Protein AF-A0A6V8DW99-F1 (afdb_monomer)

Mean predicted aligned error: 8.77 Å

pLDDT: mean 79.59, std 14.41, range [39.72, 94.44]

Foldseek 3Di:
DPPPPPPCPLVNLLVCLQCVLVVQLVVLLVCLVVCVQDDPDRNVVSVVVSLVSLVSSLVQLVCLLPDDPPGDNSSSNSSNVRNVVSVVVSVVVVVVVVVVVVVDVPD

Nearest PDB structures (foldseek):
  2lrl-assembly1_A  TM=4.220E-01  e=1.237E+00  Escherichia coli K-12
  7s7j-assembly1_A  TM=5.186E-01  e=5.564E+00  Homo sapiens
  4zba-assembly2_C  TM=4.240E-01  e=5.564E+00  Phanerodontia chrysosporium
  5yi4-assembly1_A  TM=5.020E-01  e=9.843E+00  Mus musculus

Secondary structure (DSSP, 8-state):
---------HHHHHHHHHHHHHHHHHHHHHHHHTTTT-SSSHHHHHHHHHHHHHHHHHHHHHHHHHSSSSS-HHHHHHHHHHHHHHHHHHHHHHHHHHHHHHHHS--

Sequence (107 aa):
MEEGYQEIDPHTGFWFGLIAPASLPIIVFVLASTGIFDYSSPALLGITYFMCSLCIWPVIGFGIAYSGRTFVGSFRAGARVSGVIGLFLGSLMWLVFLSWISSGITN

Solvent-accessible surface area (backbone atoms only — not comparable to full-atom values): 5626 Å² total; per-residue (Å²): 132,83,79,76,73,78,76,65,51,60,68,60,33,19,52,50,21,32,45,59,31,52,47,56,28,51,53,42,43,51,46,38,73,70,48,77,59,62,83,88,69,28,66,65,53,29,50,50,52,26,58,54,32,29,60,46,18,22,55,46,6,42,52,51,39,69,48,79,84,81,60,58,70,39,23,24,53,19,7,39,53,29,12,54,50,25,49,56,52,34,52,53,52,49,52,53,51,53,50,51,59,73,72,49,87,84,115

Structure (mmCIF, N/CA/C/O backbone):
data_AF-A0A6V8DW99-F1
#
_entry.id   AF-A0A6V8DW99-F1
#
loop_
_atom_site.group_PDB
_atom_site.id
_atom_site.type_symbol
_atom_site.label_atom_id
_atom_site.label_alt_id
_atom_site.label_comp_id
_atom_site.label_asym_id
_atom_site.label_entity_id
_atom_site.label_seq_id
_atom_site.pdbx_PDB_ins_code
_atom_site.Cartn_x
_atom_site.Cartn_y
_atom_site.Cartn_z
_atom_site.occupancy
_atom_site.B_iso_or_equiv
_atom_site.auth_seq_id
_atom_site.auth_comp_id
_atom_site.auth_asym_id
_atom_site.auth_atom_id
_atom_site.pdbx_PDB_model_num
ATOM 1 N N . MET A 1 1 ? -10.233 21.150 32.837 1.00 39.72 1 MET A N 1
ATOM 2 C CA . MET A 1 1 ? -9.780 21.501 31.480 1.00 39.72 1 MET A CA 1
ATOM 3 C C . MET A 1 1 ? -10.156 20.323 30.618 1.00 39.72 1 MET A C 1
ATOM 5 O O . MET A 1 1 ? -9.555 19.270 30.764 1.00 39.72 1 MET A O 1
ATOM 9 N N . GLU A 1 2 ? -11.259 20.450 29.887 1.00 43.81 2 GLU A N 1
ATOM 10 C CA . GLU A 1 2 ? -11.727 19.423 28.961 1.00 43.81 2 GLU A CA 1
ATOM 11 C C . GLU A 1 2 ? -10.716 19.364 27.818 1.00 43.81 2 GLU A C 1
ATOM 13 O O . GLU A 1 2 ? -10.623 20.287 27.010 1.00 43.81 2 GLU A O 1
ATOM 18 N N . GLU A 1 3 ? -9.881 18.325 27.812 1.00 45.62 3 GLU A N 1
ATOM 19 C CA . GLU A 1 3 ? -9.091 17.990 26.636 1.00 45.62 3 GLU A CA 1
ATOM 20 C C . GLU A 1 3 ? -10.093 17.678 25.532 1.00 45.62 3 GLU A C 1
ATOM 22 O O . GLU A 1 3 ? -10.788 16.664 25.575 1.00 45.62 3 GLU A O 1
ATOM 27 N N . GLY A 1 4 ? -10.230 18.612 24.592 1.00 43.44 4 GLY A N 1
ATOM 28 C CA . GLY A 1 4 ? -11.023 18.434 23.394 1.00 43.44 4 GLY A CA 1
ATOM 29 C C . GLY A 1 4 ? -10.453 17.265 22.610 1.00 43.44 4 GLY A C 1
ATOM 30 O O . GLY A 1 4 ? -9.565 17.444 21.778 1.00 43.44 4 GLY A O 1
ATOM 31 N N . TYR A 1 5 ? -10.960 16.064 22.881 1.00 52.56 5 TYR A N 1
ATOM 32 C CA . TYR A 1 5 ? -10.886 14.962 21.945 1.00 52.56 5 TYR A CA 1
ATOM 33 C C . TYR A 1 5 ? -11.536 15.498 20.675 1.00 52.56 5 TYR A C 1
ATOM 35 O O . TYR A 1 5 ? -12.751 15.670 20.624 1.00 52.56 5 TYR A O 1
ATOM 43 N N . GLN A 1 6 ? -10.723 15.857 19.678 1.00 53.25 6 GLN A N 1
ATOM 44 C CA . GLN A 1 6 ? -11.227 16.047 18.329 1.00 53.25 6 GLN A CA 1
ATOM 45 C C . GLN A 1 6 ? -11.881 14.720 17.958 1.00 53.25 6 GLN A C 1
ATOM 47 O O . GLN A 1 6 ? -11.195 13.758 17.607 1.00 53.25 6 GLN A O 1
ATOM 52 N N . GLU A 1 7 ? -13.203 14.648 18.102 1.00 57.41 7 GLU A N 1
ATOM 53 C CA . GLU A 1 7 ? -14.015 13.608 17.499 1.00 57.41 7 GLU A CA 1
ATOM 54 C C . GLU A 1 7 ? -13.826 13.772 15.995 1.00 57.41 7 GLU A C 1
ATOM 56 O O . GLU A 1 7 ? -14.496 14.560 15.332 1.00 57.41 7 GLU A O 1
ATOM 61 N N . ILE A 1 8 ? -12.803 13.104 15.459 1.00 59.44 8 ILE A N 1
ATOM 62 C CA . ILE A 1 8 ? -12.618 12.989 14.021 1.00 59.44 8 ILE A CA 1
ATOM 63 C C . ILE A 1 8 ? -13.913 12.377 13.516 1.00 59.44 8 ILE A C 1
ATOM 65 O O . ILE A 1 8 ? -14.263 11.263 13.921 1.00 59.44 8 ILE A O 1
ATOM 69 N N . ASP A 1 9 ? -14.607 13.121 12.655 1.00 75.31 9 ASP A N 1
ATOM 70 C CA . ASP A 1 9 ? -15.855 12.681 12.055 1.00 75.31 9 ASP A CA 1
ATOM 71 C C . ASP A 1 9 ? -15.703 11.216 11.589 1.00 75.31 9 ASP A C 1
ATOM 73 O O . ASP A 1 9 ? -14.718 10.887 10.907 1.00 75.31 9 ASP A O 1
ATOM 77 N N . PRO A 1 10 ? -16.615 10.306 11.977 1.00 73.19 10 PRO A N 1
ATOM 78 C CA . PRO A 1 10 ? -16.491 8.884 11.678 1.00 73.19 10 PRO A CA 1
ATOM 79 C C . PRO A 1 10 ? -16.267 8.589 10.190 1.00 73.19 10 PRO A C 1
ATOM 81 O O . PRO A 1 10 ? -15.543 7.644 9.863 1.00 73.19 10 PRO A O 1
ATOM 84 N N . HIS A 1 11 ? -16.821 9.400 9.285 1.00 79.25 11 HIS A N 1
ATOM 85 C CA . HIS A 1 11 ? -16.587 9.271 7.849 1.00 79.25 11 HIS A CA 1
ATOM 86 C C . HIS A 1 11 ? -15.159 9.658 7.484 1.00 79.25 11 HIS A C 1
ATOM 88 O O . HIS A 1 11 ? -14.485 8.929 6.757 1.00 79.25 11 HIS A O 1
ATOM 94 N N . THR A 1 12 ? -14.670 10.768 8.027 1.00 82.88 12 THR A N 1
ATOM 95 C CA . THR A 1 12 ? -13.293 11.229 7.819 1.00 82.88 12 THR A CA 1
ATOM 96 C C . THR A 1 12 ? -12.286 10.178 8.292 1.00 82.88 12 THR A C 1
ATOM 98 O O . THR A 1 12 ? -11.369 9.815 7.554 1.00 82.88 12 THR A O 1
ATOM 101 N N . GLY A 1 13 ? -12.500 9.602 9.480 1.00 83.62 13 GLY A N 1
ATOM 102 C CA . GLY A 1 13 ? -11.665 8.519 10.006 1.00 83.62 13 GLY A CA 1
ATOM 103 C C . GLY A 1 13 ? -11.661 7.279 9.106 1.00 83.62 13 GLY A C 1
ATOM 104 O O . GLY A 1 13 ? -10.603 6.694 8.869 1.00 83.62 13 GLY A O 1
ATOM 105 N N . PHE A 1 14 ? -12.817 6.910 8.548 1.00 88.44 14 PHE A N 1
ATOM 106 C CA . PHE A 1 14 ? -12.927 5.809 7.588 1.00 88.44 14 PHE A CA 1
ATOM 107 C C . PHE A 1 14 ? -12.116 6.067 6.311 1.00 88.44 14 PHE A C 1
ATOM 109 O O . PHE A 1 14 ? -11.344 5.200 5.899 1.00 88.44 14 PHE A O 1
ATOM 116 N N . TRP A 1 15 ? -12.232 7.255 5.712 1.00 87.81 15 TRP A N 1
ATOM 117 C CA . TRP A 1 15 ? -11.484 7.616 4.501 1.00 87.81 15 TRP A CA 1
ATOM 118 C C . TRP A 1 15 ? -9.973 7.624 4.725 1.00 87.81 15 TRP A C 1
ATOM 120 O O . TRP A 1 15 ? -9.224 7.112 3.891 1.00 87.81 15 TRP A O 1
ATOM 130 N N . PHE A 1 16 ? -9.512 8.122 5.874 1.00 87.69 16 PHE A N 1
ATOM 131 C CA . PHE A 1 16 ? -8.096 8.044 6.227 1.00 87.69 16 PHE A CA 1
ATOM 132 C C . PHE A 1 16 ? -7.623 6.599 6.380 1.00 87.69 16 PHE A C 1
ATOM 134 O O . PHE A 1 16 ? -6.561 6.248 5.868 1.00 87.69 16 PHE A O 1
ATOM 141 N N . GLY A 1 17 ? -8.426 5.743 7.017 1.00 86.69 17 GLY A N 1
ATOM 142 C CA . GLY A 1 17 ? -8.134 4.313 7.126 1.00 86.69 17 GLY A CA 1
ATOM 143 C C . GLY A 1 17 ? -8.094 3.621 5.767 1.00 86.69 17 GLY A C 1
ATOM 144 O O . GLY A 1 17 ? -7.302 2.705 5.561 1.00 86.69 17 GLY A O 1
ATOM 145 N N . LEU A 1 18 ? -8.911 4.086 4.821 1.00 90.44 18 LEU A N 1
ATOM 146 C CA . LEU A 1 18 ? -8.947 3.573 3.459 1.00 90.44 18 LEU A CA 1
ATOM 147 C C . LEU A 1 18 ? -7.683 3.947 2.666 1.00 90.44 18 LEU A C 1
ATOM 149 O O . LEU A 1 18 ? -7.099 3.096 1.997 1.00 90.44 18 LEU A O 1
ATOM 153 N N . ILE A 1 19 ? -7.258 5.210 2.739 1.00 91.12 19 ILE A N 1
ATOM 154 C CA . ILE A 1 19 ? -6.181 5.761 1.902 1.00 91.12 19 ILE A CA 1
ATOM 155 C C . ILE A 1 19 ? -4.795 5.495 2.496 1.00 91.12 19 ILE A C 1
ATOM 157 O O . ILE A 1 19 ? -3.846 5.279 1.743 1.00 91.12 19 ILE A O 1
ATOM 161 N N . ALA A 1 20 ? -4.649 5.476 3.824 1.00 89.00 20 ALA A N 1
ATOM 162 C CA . ALA A 1 20 ? -3.338 5.346 4.462 1.00 89.00 20 ALA A CA 1
ATOM 163 C C . ALA A 1 20 ? -2.552 4.102 3.996 1.00 89.00 20 ALA A C 1
ATOM 165 O O . ALA A 1 20 ? -1.394 4.265 3.609 1.00 89.00 20 ALA A O 1
ATOM 166 N N . PRO A 1 21 ? -3.145 2.894 3.910 1.00 88.31 21 PRO A N 1
ATOM 167 C CA . PRO A 1 21 ? -2.441 1.726 3.383 1.00 88.31 21 PRO A CA 1
ATOM 168 C C . PRO A 1 21 ? -2.104 1.836 1.882 1.00 88.31 21 PRO A C 1
ATOM 170 O O . PRO A 1 21 ? -1.086 1.305 1.444 1.00 88.31 21 PRO A O 1
ATOM 173 N N . ALA A 1 22 ? -2.926 2.555 1.107 1.00 88.94 22 ALA A N 1
ATOM 174 C CA . ALA A 1 22 ? -2.763 2.755 -0.336 1.00 88.94 22 ALA A CA 1
ATOM 175 C C . ALA A 1 22 ? -1.694 3.803 -0.690 1.00 88.94 22 ALA A C 1
ATOM 177 O O . ALA A 1 22 ? -1.168 3.811 -1.800 1.00 88.94 22 ALA A O 1
ATOM 178 N N . SER A 1 23 ? -1.350 4.690 0.245 1.00 88.88 23 SER A N 1
ATOM 179 C CA . SER A 1 23 ? -0.353 5.744 0.021 1.00 88.88 23 SER A CA 1
ATOM 180 C C . SER A 1 23 ? 1.021 5.194 -0.378 1.00 88.88 23 SER A C 1
ATOM 182 O O . SER A 1 23 ? 1.687 5.755 -1.243 1.00 88.88 23 SER A O 1
ATOM 184 N N . LEU A 1 24 ? 1.423 4.063 0.203 1.00 85.81 24 LEU A N 1
ATOM 185 C CA . LEU A 1 24 ? 2.743 3.466 0.018 1.00 85.81 24 LEU A CA 1
ATOM 186 C C . LEU A 1 24 ? 2.977 2.991 -1.428 1.00 85.81 24 LEU A C 1
ATOM 188 O O . LEU A 1 24 ? 3.957 3.432 -2.034 1.00 85.81 24 LEU A O 1
ATOM 192 N N . PRO A 1 25 ? 2.090 2.181 -2.040 1.00 87.06 25 PRO A N 1
ATOM 193 C CA . PRO A 1 25 ? 2.231 1.844 -3.452 1.00 87.06 25 PRO A CA 1
ATOM 194 C C . PRO A 1 25 ? 2.100 3.057 -4.380 1.00 87.06 25 PRO A C 1
ATOM 196 O O . PRO A 1 25 ? 2.809 3.104 -5.381 1.00 87.06 25 PRO A O 1
ATOM 199 N N . ILE A 1 26 ? 1.281 4.063 -4.045 1.00 86.62 26 ILE A N 1
ATOM 200 C CA . ILE A 1 26 ? 1.166 5.300 -4.842 1.00 86.62 26 ILE A CA 1
ATOM 201 C C . ILE A 1 26 ? 2.494 6.066 -4.860 1.00 86.62 26 ILE A C 1
ATOM 203 O O . ILE A 1 26 ? 2.949 6.480 -5.922 1.00 86.62 26 ILE A O 1
ATOM 207 N N . ILE A 1 27 ? 3.143 6.227 -3.706 1.00 87.06 27 ILE A N 1
ATOM 208 C CA . ILE A 1 27 ? 4.447 6.895 -3.612 1.00 87.06 27 ILE A CA 1
ATOM 209 C C . ILE A 1 27 ? 5.476 6.142 -4.457 1.00 87.06 27 ILE A C 1
ATOM 211 O O . ILE A 1 27 ? 6.131 6.742 -5.306 1.00 87.06 27 ILE A O 1
ATOM 215 N N . VAL A 1 28 ? 5.584 4.822 -4.283 1.00 85.00 28 VAL A N 1
ATOM 216 C CA . VAL A 1 28 ? 6.545 4.005 -5.042 1.00 85.00 28 VAL A CA 1
ATOM 217 C C . VAL A 1 28 ? 6.270 4.068 -6.546 1.00 85.00 28 VAL A C 1
ATOM 219 O O . VAL A 1 28 ? 7.215 4.162 -7.325 1.00 85.00 28 VAL A O 1
ATOM 222 N N . PHE A 1 29 ? 5.001 4.089 -6.959 1.00 83.88 29 PHE A N 1
ATOM 223 C CA . PHE A 1 29 ? 4.619 4.290 -8.356 1.00 83.88 29 PHE A CA 1
ATOM 224 C C . PHE A 1 29 ? 5.105 5.637 -8.898 1.00 83.88 29 PHE A C 1
ATOM 226 O O . PHE A 1 29 ? 5.714 5.684 -9.965 1.00 83.88 29 PHE A O 1
ATOM 233 N N . VAL A 1 30 ? 4.891 6.725 -8.152 1.00 82.94 30 VAL A N 1
ATOM 234 C CA . VAL A 1 30 ? 5.347 8.061 -8.555 1.00 82.94 30 VAL A CA 1
ATOM 235 C C . VAL A 1 30 ? 6.869 8.085 -8.695 1.00 82.94 30 VAL A C 1
ATOM 237 O O . VAL A 1 30 ? 7.359 8.523 -9.732 1.00 82.94 30 VAL A O 1
ATOM 240 N N . LEU A 1 31 ? 7.617 7.545 -7.726 1.00 81.94 31 LEU A N 1
ATOM 241 C CA . LEU A 1 31 ? 9.082 7.449 -7.806 1.00 81.94 31 LEU A CA 1
ATOM 242 C C . LEU A 1 31 ? 9.564 6.600 -8.992 1.00 81.94 31 LEU A C 1
ATOM 244 O O . LEU A 1 31 ? 10.555 6.946 -9.635 1.00 81.94 31 LEU A O 1
ATOM 248 N N . ALA A 1 32 ? 8.872 5.499 -9.292 1.00 77.00 32 ALA A N 1
ATOM 249 C CA . ALA A 1 32 ? 9.171 4.680 -10.463 1.00 77.00 32 ALA A CA 1
ATOM 250 C C . ALA A 1 32 ? 8.910 5.443 -11.769 1.00 77.00 32 ALA A C 1
ATOM 252 O O . ALA A 1 32 ? 9.713 5.361 -12.696 1.00 77.00 32 ALA A O 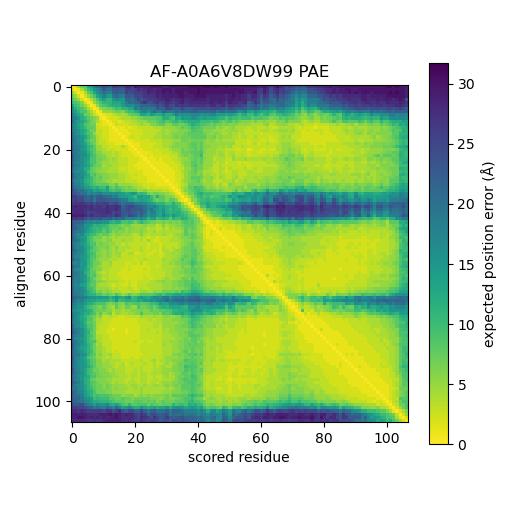1
ATOM 253 N N . SER A 1 33 ? 7.827 6.221 -11.830 1.00 73.25 33 SER A N 1
ATOM 254 C CA . SER A 1 33 ? 7.441 6.981 -13.023 1.00 73.25 33 SER A CA 1
ATOM 255 C C . SER A 1 33 ? 8.323 8.203 -13.299 1.00 73.25 33 SER A C 1
ATOM 257 O O . SER A 1 33 ? 8.472 8.596 -14.452 1.00 73.25 33 SER A O 1
ATOM 259 N N . THR A 1 34 ? 8.932 8.795 -12.268 1.00 72.50 34 THR A N 1
ATOM 260 C CA . THR A 1 34 ? 9.810 9.969 -12.398 1.00 72.50 34 THR A CA 1
ATOM 261 C C . THR A 1 34 ? 11.262 9.615 -12.719 1.00 72.50 34 THR A C 1
ATOM 263 O O . THR A 1 34 ? 12.094 10.514 -12.811 1.00 72.50 34 THR A O 1
ATOM 266 N N . GLY A 1 35 ? 11.588 8.329 -12.899 1.00 63.53 35 GLY A N 1
ATOM 267 C CA . GLY A 1 35 ? 12.934 7.901 -13.288 1.00 63.53 35 GLY A CA 1
ATOM 268 C C . GLY A 1 35 ? 13.982 8.049 -12.181 1.00 63.53 35 GLY A C 1
ATOM 269 O O . GLY A 1 35 ? 15.173 8.013 -12.455 1.00 63.53 35 GLY A O 1
ATOM 270 N N . ILE A 1 36 ? 13.586 8.179 -10.909 1.00 63.44 36 ILE A N 1
ATOM 271 C CA . ILE A 1 36 ? 14.550 8.271 -9.791 1.00 63.44 36 ILE A CA 1
ATOM 272 C C . ILE A 1 36 ? 15.404 6.988 -9.665 1.00 63.44 36 ILE A C 1
ATOM 274 O O . ILE A 1 36 ? 16.486 7.011 -9.083 1.00 63.44 36 ILE A O 1
ATOM 278 N N . PHE A 1 37 ? 14.966 5.872 -10.256 1.00 62.22 37 PHE A N 1
ATOM 279 C CA . PHE A 1 37 ? 15.689 4.594 -10.271 1.00 62.22 37 PHE A CA 1
ATOM 280 C C . PHE A 1 37 ? 16.581 4.381 -11.519 1.00 62.22 37 PHE A C 1
ATOM 282 O O . PHE A 1 37 ? 16.936 3.244 -11.837 1.00 62.22 37 PHE A O 1
ATOM 289 N N . ASP A 1 38 ? 16.926 5.446 -12.248 1.00 53.59 38 ASP A N 1
ATOM 290 C CA . ASP A 1 38 ? 17.524 5.397 -13.589 1.00 53.59 38 ASP A CA 1
ATOM 291 C C . ASP A 1 38 ? 19.058 5.483 -13.612 1.00 53.59 38 ASP A C 1
ATOM 293 O O . ASP A 1 38 ? 19.636 6.558 -13.488 1.00 53.59 38 ASP A O 1
ATOM 297 N N . TYR A 1 39 ? 19.725 4.326 -13.780 1.00 52.44 39 TYR A N 1
ATOM 298 C CA . TYR A 1 39 ? 21.166 4.274 -14.078 1.00 52.44 39 TYR A CA 1
ATOM 299 C C . TYR A 1 39 ? 21.604 3.267 -15.160 1.00 52.44 39 TYR A C 1
ATOM 301 O O . TYR A 1 39 ? 22.765 3.330 -15.559 1.00 52.44 39 TYR A O 1
ATOM 309 N N . SER A 1 40 ? 20.771 2.327 -15.647 1.00 54.88 40 SER A N 1
ATOM 310 C CA . SER A 1 40 ? 21.152 1.434 -16.786 1.00 54.88 40 SER A CA 1
ATOM 311 C C . SER A 1 40 ? 20.111 0.380 -17.214 1.00 54.88 40 SER A C 1
ATOM 313 O O . SER A 1 40 ? 20.200 -0.129 -18.325 1.00 54.88 40 SER A O 1
ATOM 315 N N . SER A 1 41 ? 19.119 0.042 -16.378 1.00 53.91 41 SER A N 1
ATOM 316 C CA . SER A 1 41 ? 17.941 -0.784 -16.743 1.00 53.91 41 SER A CA 1
ATOM 317 C C . SER A 1 41 ? 16.762 -0.484 -15.788 1.00 53.91 41 SER A C 1
ATOM 319 O O . SER A 1 41 ? 16.369 -1.321 -14.969 1.00 53.91 41 SER A O 1
ATOM 321 N N . PRO A 1 42 ? 16.218 0.740 -15.824 1.00 53.25 42 PRO A N 1
ATOM 322 C CA . PRO A 1 42 ? 15.482 1.355 -14.709 1.00 53.25 42 PRO A CA 1
ATOM 323 C C . PRO A 1 42 ? 14.040 0.900 -14.587 1.00 53.25 42 PRO A C 1
ATOM 325 O O . PRO A 1 42 ? 13.495 0.811 -13.488 1.00 53.25 42 PRO A O 1
ATOM 328 N N . ALA A 1 43 ? 13.412 0.637 -15.734 1.00 64.62 43 ALA A N 1
ATOM 329 C CA . ALA A 1 43 ? 11.985 0.384 -15.798 1.00 64.62 43 ALA A CA 1
ATOM 330 C C . ALA A 1 43 ? 11.642 -0.911 -15.059 1.00 64.62 43 ALA A C 1
ATOM 332 O O . ALA A 1 43 ? 10.732 -0.926 -14.240 1.00 64.62 43 ALA A O 1
ATOM 333 N N . LEU A 1 44 ? 12.421 -1.979 -15.264 1.00 70.81 44 LEU A N 1
ATOM 334 C CA . LEU A 1 44 ? 12.137 -3.266 -14.634 1.00 70.81 44 LEU A CA 1
ATOM 335 C C . LEU A 1 44 ? 12.359 -3.231 -13.116 1.00 70.81 44 LEU A C 1
ATOM 337 O O . LEU A 1 44 ? 11.545 -3.782 -12.379 1.00 70.81 44 LEU A O 1
ATOM 341 N N . LEU A 1 45 ? 13.411 -2.558 -12.634 1.00 76.81 45 LEU A N 1
ATOM 342 C CA . LEU A 1 45 ? 13.668 -2.421 -11.196 1.00 76.81 45 LEU A CA 1
ATOM 343 C C . LEU A 1 45 ? 12.603 -1.555 -10.517 1.00 76.81 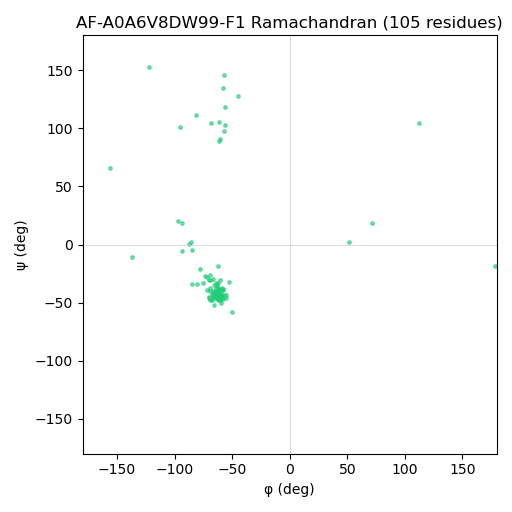45 LEU A C 1
ATOM 345 O O . LEU A 1 45 ? 12.028 -1.982 -9.518 1.00 76.81 45 LEU A O 1
ATOM 349 N N . GLY A 1 46 ? 12.275 -0.390 -11.085 1.00 78.00 46 GLY A N 1
ATOM 350 C CA . GLY A 1 46 ? 11.208 0.476 -10.578 1.00 78.00 46 GLY A CA 1
ATOM 351 C C . GLY A 1 46 ? 9.846 -0.224 -10.558 1.00 78.00 46 GLY A C 1
ATOM 352 O O . GLY A 1 46 ? 9.139 -0.176 -9.550 1.00 78.00 46 GLY A O 1
ATOM 353 N N . ILE A 1 47 ? 9.507 -0.952 -11.627 1.00 80.50 47 ILE A N 1
ATOM 354 C CA . ILE A 1 47 ? 8.275 -1.750 -11.701 1.00 80.50 47 ILE A CA 1
ATOM 355 C C . ILE A 1 47 ? 8.301 -2.889 -10.673 1.00 80.50 47 ILE A C 1
ATOM 357 O O . ILE A 1 47 ? 7.297 -3.119 -10.007 1.00 80.50 47 ILE A O 1
ATOM 361 N N . THR A 1 48 ? 9.436 -3.563 -10.473 1.00 82.62 48 THR A N 1
ATOM 362 C CA . THR A 1 48 ? 9.563 -4.626 -9.461 1.00 82.62 48 THR A CA 1
ATOM 363 C C . THR A 1 48 ? 9.365 -4.073 -8.048 1.00 82.62 48 THR A C 1
ATOM 365 O O . THR A 1 48 ? 8.630 -4.662 -7.256 1.00 82.62 48 THR A O 1
ATOM 368 N N . TYR A 1 49 ? 9.941 -2.910 -7.728 1.00 84.44 49 TYR A N 1
ATOM 369 C CA . TYR A 1 49 ? 9.702 -2.243 -6.444 1.00 84.44 49 TYR A CA 1
ATOM 370 C C . TYR A 1 49 ? 8.237 -1.849 -6.258 1.00 84.44 49 TYR A C 1
ATOM 372 O O . TYR A 1 49 ? 7.696 -2.011 -5.162 1.00 84.44 49 TYR A O 1
ATOM 380 N N . PHE A 1 50 ? 7.574 -1.387 -7.318 1.00 86.81 50 PHE A N 1
ATOM 381 C CA . PHE A 1 50 ? 6.140 -1.110 -7.295 1.00 86.81 50 PHE A CA 1
ATOM 382 C C . PHE A 1 50 ? 5.302 -2.382 -7.072 1.00 86.81 50 PHE A C 1
ATOM 384 O O . PHE A 1 50 ? 4.412 -2.392 -6.225 1.00 86.81 50 PHE A O 1
ATOM 391 N N . MET A 1 51 ? 5.623 -3.492 -7.739 1.00 88.44 51 MET A N 1
ATOM 392 C CA . MET A 1 51 ? 4.944 -4.776 -7.510 1.00 88.44 51 MET A CA 1
ATOM 393 C C . MET A 1 51 ? 5.124 -5.276 -6.068 1.00 88.44 51 MET A C 1
ATOM 395 O O . MET A 1 51 ? 4.181 -5.783 -5.457 1.00 88.44 51 MET A O 1
ATOM 399 N N . CYS A 1 52 ? 6.308 -5.086 -5.483 1.00 88.06 52 CYS A N 1
ATOM 400 C CA . CYS A 1 52 ? 6.570 -5.420 -4.084 1.00 88.06 52 CYS A CA 1
ATOM 401 C C . CYS A 1 52 ? 5.827 -4.499 -3.103 1.00 88.06 52 CYS A C 1
ATOM 403 O O . CYS A 1 52 ? 5.335 -4.970 -2.077 1.00 88.06 52 CYS A O 1
ATOM 405 N N . SER A 1 53 ? 5.701 -3.201 -3.396 1.00 88.69 53 SER A N 1
ATOM 406 C CA . SER A 1 53 ? 4.969 -2.268 -2.529 1.00 88.69 53 SER A CA 1
ATOM 407 C C . SER A 1 53 ? 3.459 -2.531 -2.528 1.00 88.69 53 SER A C 1
ATOM 409 O O . SER A 1 53 ? 2.816 -2.378 -1.485 1.00 88.69 53 SER A O 1
ATOM 411 N N . LEU A 1 54 ? 2.898 -3.036 -3.634 1.00 89.69 54 LEU A N 1
ATOM 412 C CA . LEU A 1 54 ? 1.515 -3.523 -3.692 1.00 89.69 54 LEU A CA 1
ATOM 413 C C . LEU A 1 54 ? 1.257 -4.691 -2.728 1.00 89.69 54 LEU A C 1
ATOM 415 O O . LEU A 1 54 ? 0.152 -4.796 -2.205 1.00 89.69 54 LEU A O 1
ATOM 419 N N . CYS A 1 55 ? 2.257 -5.530 -2.433 1.00 90.00 55 CYS A N 1
ATOM 420 C CA . CYS A 1 55 ? 2.136 -6.597 -1.428 1.00 90.00 55 CYS A CA 1
ATOM 421 C C . CYS A 1 55 ? 2.110 -6.054 0.008 1.00 90.00 55 CYS A C 1
ATOM 423 O O . CYS A 1 55 ? 1.511 -6.665 0.892 1.00 90.00 55 CYS A O 1
ATOM 425 N N . ILE A 1 56 ? 2.741 -4.903 0.250 1.00 90.31 56 ILE A N 1
ATOM 426 C CA . ILE A 1 56 ? 2.785 -4.260 1.570 1.00 90.31 56 ILE A CA 1
ATOM 427 C C . ILE A 1 56 ? 1.437 -3.600 1.897 1.00 90.31 56 ILE A C 1
ATOM 429 O O . ILE A 1 56 ? 1.016 -3.606 3.054 1.00 90.31 56 ILE A O 1
ATOM 433 N N . TRP A 1 57 ? 0.724 -3.090 0.888 1.00 91.94 57 TRP A N 1
ATOM 434 C CA . TRP A 1 57 ? -0.592 -2.462 1.045 1.00 91.94 57 TRP A CA 1
ATOM 435 C C . TRP A 1 57 ? -1.588 -3.317 1.863 1.00 91.94 57 TRP A C 1
ATOM 437 O O . TRP A 1 57 ? -2.035 -2.847 2.918 1.00 91.94 57 TRP A O 1
ATOM 447 N N . PRO A 1 58 ? -1.923 -4.568 1.485 1.00 91.19 58 PRO A N 1
ATOM 448 C CA . PRO A 1 58 ? -2.846 -5.383 2.267 1.00 91.19 58 PRO A CA 1
ATOM 449 C C . PRO A 1 58 ? -2.320 -5.706 3.668 1.00 91.19 58 PRO A C 1
ATOM 451 O O . PRO A 1 58 ? -3.100 -5.723 4.619 1.00 91.19 58 PRO A O 1
ATOM 454 N N . VAL A 1 59 ? -1.006 -5.898 3.823 1.00 92.62 59 VAL A N 1
ATOM 455 C CA . VAL A 1 59 ? -0.378 -6.172 5.125 1.00 92.62 59 VAL A CA 1
ATOM 456 C C . VAL A 1 59 ? -0.582 -5.000 6.085 1.00 92.62 59 VAL A C 1
ATOM 458 O O . VAL A 1 59 ? -0.989 -5.211 7.226 1.00 92.62 59 VAL A O 1
ATOM 461 N N . ILE A 1 60 ? -0.385 -3.763 5.623 1.00 91.00 60 ILE A N 1
ATOM 462 C CA . ILE A 1 60 ? -0.632 -2.558 6.426 1.00 91.00 60 ILE A CA 1
ATOM 463 C C . ILE A 1 60 ? -2.127 -2.399 6.719 1.00 91.00 60 ILE A C 1
ATOM 465 O O . ILE A 1 60 ? -2.499 -2.142 7.864 1.00 91.00 60 ILE A 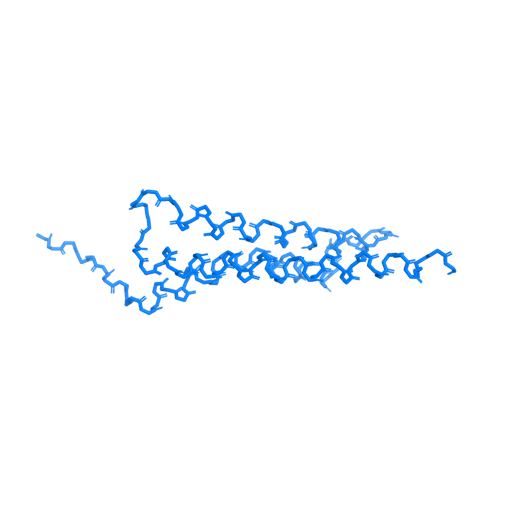O 1
ATOM 469 N N . GLY A 1 61 ? -2.992 -2.594 5.718 1.00 90.38 61 GLY A N 1
ATOM 470 C CA . GLY A 1 61 ? -4.444 -2.490 5.887 1.00 90.38 61 GLY A CA 1
ATOM 471 C C . GLY A 1 61 ? -4.980 -3.445 6.956 1.00 90.38 61 GLY A C 1
ATOM 472 O O . GLY A 1 61 ? -5.701 -3.029 7.868 1.00 90.38 61 GLY A O 1
ATOM 473 N N . PHE A 1 62 ? -4.564 -4.713 6.919 1.00 92.19 62 PHE A N 1
ATOM 474 C CA . PHE A 1 62 ? -4.938 -5.685 7.947 1.00 92.19 62 PHE A CA 1
ATOM 475 C C . PHE A 1 62 ? -4.230 -5.442 9.279 1.00 92.19 62 PHE A C 1
ATOM 477 O O . PHE A 1 62 ? -4.877 -5.547 10.320 1.00 92.19 62 PHE A O 1
ATOM 484 N N . GLY A 1 63 ? -2.952 -5.058 9.276 1.00 90.31 63 GLY A N 1
ATOM 485 C CA . GLY A 1 63 ? -2.220 -4.708 10.497 1.00 90.31 63 GLY A CA 1
ATOM 486 C C . GLY A 1 63 ? -2.927 -3.609 11.291 1.00 90.31 63 GLY A C 1
ATOM 487 O O . GLY A 1 63 ? -3.139 -3.740 12.497 1.00 90.31 63 GLY A O 1
ATOM 488 N N . ILE A 1 64 ? -3.409 -2.574 10.603 1.00 88.44 64 ILE A N 1
ATOM 489 C CA . ILE A 1 64 ? -4.220 -1.514 11.206 1.00 88.44 64 ILE A CA 1
ATOM 490 C C . ILE A 1 64 ? -5.584 -2.05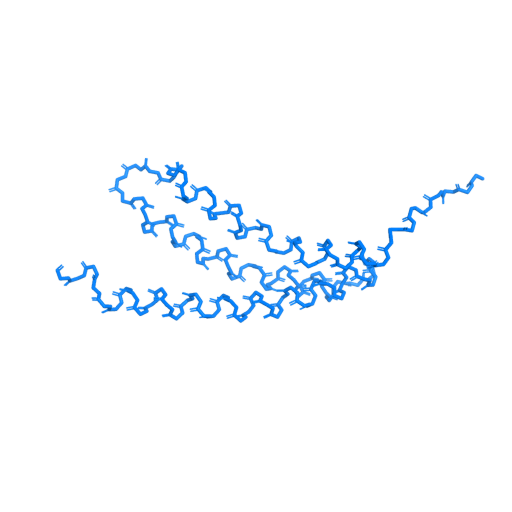4 11.654 1.00 88.44 64 ILE A C 1
ATOM 492 O O . ILE A 1 64 ? -5.997 -1.807 12.788 1.00 88.44 64 ILE A O 1
ATOM 496 N N . ALA A 1 65 ? -6.287 -2.817 10.815 1.00 88.44 65 ALA A N 1
ATOM 497 C CA . ALA A 1 65 ? -7.608 -3.350 11.153 1.00 88.44 65 ALA A CA 1
ATOM 498 C C . ALA A 1 65 ? -7.602 -4.224 12.426 1.00 88.44 65 ALA A C 1
ATOM 500 O O . ALA A 1 65 ? -8.530 -4.144 13.243 1.00 88.44 65 ALA A O 1
ATOM 501 N N . TYR A 1 66 ? -6.557 -5.033 12.620 1.00 87.75 66 TYR A N 1
ATOM 502 C CA . TYR A 1 66 ? -6.418 -5.959 13.750 1.00 87.75 66 TYR A CA 1
ATOM 503 C C . TYR A 1 66 ? -5.639 -5.394 14.943 1.00 87.75 66 TYR A C 1
ATOM 505 O O . TYR A 1 66 ? -5.622 -6.026 15.998 1.00 87.75 66 TYR A O 1
ATOM 513 N N . SER A 1 67 ? -5.060 -4.198 14.826 1.00 82.75 67 SER A N 1
ATOM 514 C CA . SER A 1 67 ? -4.422 -3.522 15.958 1.00 82.75 67 SER A CA 1
ATOM 515 C C . SER A 1 67 ? -5.412 -3.298 17.120 1.00 82.75 67 SER A C 1
ATOM 517 O O . SER A 1 67 ? -6.576 -2.915 16.942 1.00 82.75 67 SER A O 1
ATOM 519 N N . GLY A 1 68 ? -4.971 -3.602 18.342 1.00 64.25 68 GLY A N 1
ATOM 520 C CA . GLY A 1 68 ? -5.802 -3.531 19.543 1.00 64.25 68 GLY A CA 1
ATOM 521 C C . GLY A 1 68 ? -5.903 -2.106 20.084 1.00 64.25 68 GLY A C 1
ATOM 522 O O . GLY A 1 68 ? -4.920 -1.587 20.592 1.00 64.25 68 GLY A O 1
ATOM 523 N N . ARG A 1 69 ? -7.092 -1.483 19.997 1.00 70.12 69 ARG A N 1
ATOM 524 C CA . ARG A 1 69 ? -7.455 -0.144 20.539 1.00 70.12 69 ARG A CA 1
ATOM 525 C C . ARG A 1 69 ? -6.523 1.037 20.190 1.00 70.12 69 ARG A C 1
ATOM 527 O O . ARG A 1 69 ? -6.811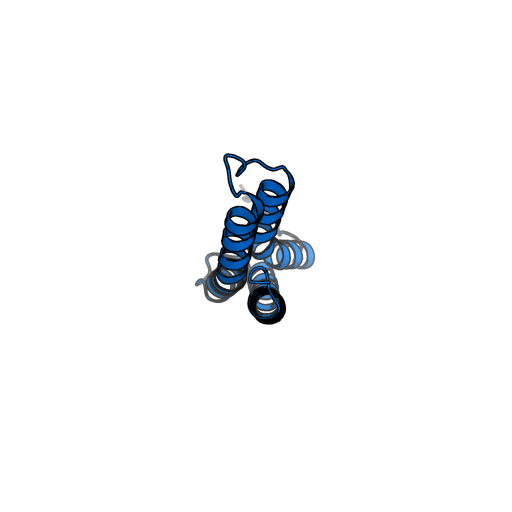 2.148 20.613 1.00 70.12 69 ARG A O 1
ATOM 534 N N . THR A 1 70 ? -5.471 0.841 19.396 1.00 76.44 70 THR A N 1
ATOM 535 C CA . THR A 1 70 ? -4.511 1.889 19.011 1.00 76.44 70 THR A CA 1
ATOM 536 C C . THR A 1 70 ? -5.123 2.920 18.064 1.00 76.44 70 THR A C 1
ATOM 538 O O . THR A 1 70 ? -4.747 4.085 18.096 1.00 76.44 70 THR A O 1
ATOM 541 N N . PHE A 1 71 ? -6.089 2.502 17.241 1.00 77.69 71 PHE A N 1
ATOM 542 C CA . PHE A 1 71 ? -6.788 3.372 16.298 1.00 77.69 71 PHE A CA 1
ATO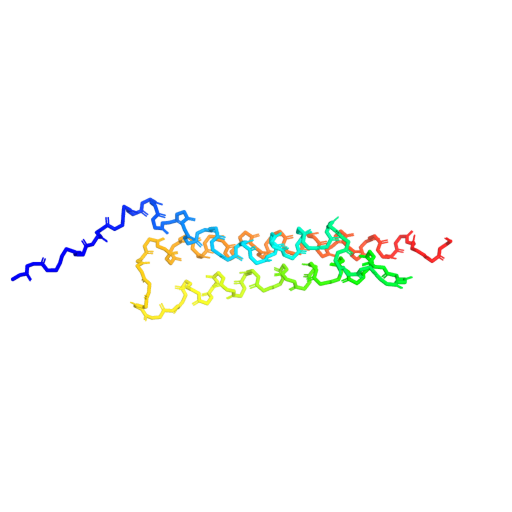M 543 C C . PHE A 1 71 ? -8.300 3.364 16.531 1.00 77.69 71 PHE A C 1
ATOM 545 O O . PHE A 1 71 ? -8.877 2.363 16.973 1.00 77.69 71 PHE A O 1
ATOM 552 N N . VAL A 1 72 ? -8.943 4.477 16.165 1.00 83.81 72 VAL A N 1
ATOM 553 C CA . VAL A 1 72 ? -10.403 4.639 16.188 1.00 83.81 72 VAL A CA 1
ATOM 554 C C . VAL A 1 72 ? -11.105 3.579 15.332 1.00 83.81 72 VAL A C 1
ATOM 556 O O . VAL A 1 72 ? -10.599 3.137 14.298 1.00 83.81 72 VAL A O 1
ATOM 559 N N . GLY A 1 73 ? -12.294 3.153 15.771 1.00 84.31 73 GLY A N 1
ATOM 560 C CA . GLY A 1 73 ? -13.043 2.067 15.130 1.00 84.31 73 GLY A CA 1
ATOM 561 C C . GLY A 1 73 ? -13.364 2.327 13.654 1.00 84.31 73 GLY A C 1
ATOM 562 O O . GLY A 1 73 ? -13.235 1.418 12.834 1.00 84.31 73 GLY A O 1
ATOM 563 N N . SER A 1 74 ? -13.697 3.572 13.302 1.00 85.00 74 SER A N 1
ATOM 564 C CA . SER A 1 74 ? -13.947 4.005 11.920 1.00 85.00 74 SER A CA 1
ATOM 565 C C . SER A 1 74 ? -12.717 3.847 11.019 1.00 85.00 74 SER A C 1
ATOM 567 O O . SER A 1 74 ? -12.820 3.293 9.926 1.00 85.00 74 SER A O 1
ATOM 569 N N . PHE A 1 75 ? -11.53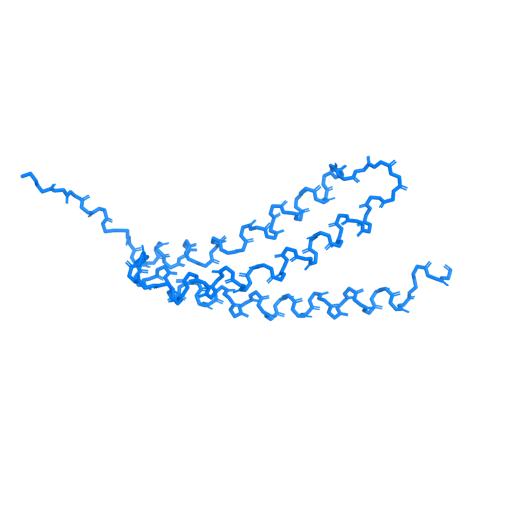6 4.237 11.504 1.00 87.94 75 PHE A N 1
ATOM 570 C CA . PHE A 1 75 ? -10.265 4.068 10.792 1.00 87.94 75 PHE A CA 1
ATOM 571 C C . PHE A 1 75 ? -9.923 2.596 10.566 1.00 87.94 75 PHE A C 1
ATOM 573 O O . PHE A 1 75 ? -9.534 2.203 9.468 1.00 87.94 75 PHE A O 1
ATOM 580 N N . ARG A 1 76 ? -10.145 1.744 11.571 1.00 88.44 76 ARG A N 1
ATOM 581 C CA . ARG A 1 76 ? -9.933 0.293 11.449 1.00 88.44 76 ARG A CA 1
ATOM 582 C C . ARG A 1 76 ? -10.874 -0.346 10.427 1.00 88.44 76 ARG A C 1
ATOM 584 O O . ARG A 1 76 ? -10.455 -1.243 9.695 1.00 88.44 76 ARG A O 1
ATOM 591 N N . ALA A 1 77 ? -12.125 0.114 10.358 1.00 89.19 77 ALA A N 1
ATOM 592 C CA . ALA A 1 77 ? -13.080 -0.336 9.349 1.00 89.19 77 ALA A CA 1
ATOM 593 C C . ALA A 1 77 ? -12.624 0.051 7.932 1.00 89.19 77 ALA A C 1
ATOM 595 O O . ALA A 1 77 ? -12.606 -0.807 7.049 1.00 89.19 77 ALA A O 1
ATOM 596 N N . GLY A 1 78 ? -12.170 1.294 7.738 1.00 90.00 78 GLY A N 1
ATOM 597 C CA . GLY A 1 78 ? -11.590 1.757 6.471 1.00 90.00 78 GLY A CA 1
ATOM 598 C C . GLY A 1 78 ? -10.348 0.965 6.066 1.00 90.00 78 GLY A C 1
ATOM 599 O O . GLY A 1 78 ? -10.243 0.509 4.929 1.00 90.00 78 GLY A O 1
ATOM 600 N N . ALA A 1 79 ? -9.449 0.701 7.015 1.00 91.50 79 ALA A N 1
ATOM 601 C CA . ALA A 1 79 ? -8.231 -0.069 6.776 1.00 91.50 79 ALA A CA 1
ATOM 602 C C . ALA A 1 79 ? -8.505 -1.534 6.418 1.00 91.50 79 ALA A C 1
ATOM 604 O O . ALA A 1 79 ? -7.821 -2.093 5.562 1.00 91.50 79 ALA A O 1
ATOM 605 N N . ARG A 1 80 ? -9.545 -2.150 7.000 1.00 91.88 80 ARG A N 1
ATOM 606 C CA . ARG A 1 80 ? -9.985 -3.496 6.606 1.00 91.88 80 ARG A CA 1
ATOM 607 C C . ARG A 1 80 ? -10.432 -3.521 5.146 1.00 91.88 80 ARG A C 1
ATOM 609 O O . ARG A 1 80 ? -10.020 -4.412 4.408 1.00 91.88 80 ARG A O 1
ATOM 616 N N . VAL A 1 81 ? -11.253 -2.553 4.736 1.00 93.56 81 VAL A N 1
ATOM 617 C CA . VAL A 1 81 ? -11.708 -2.432 3.341 1.00 93.56 81 VAL A CA 1
ATOM 618 C C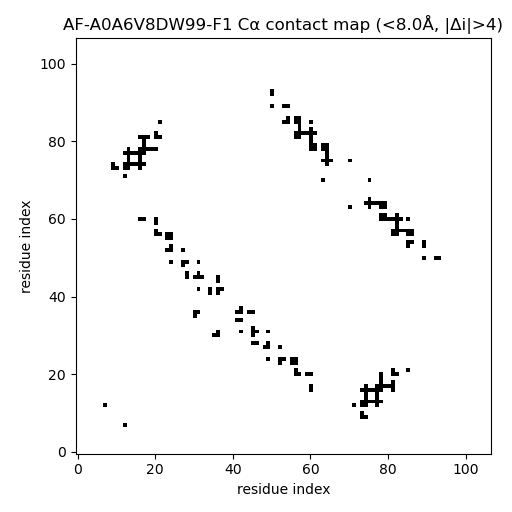 . VAL A 1 81 ? -10.516 -2.180 2.416 1.00 93.56 81 VAL A C 1
ATOM 620 O O . VAL A 1 81 ? -10.384 -2.859 1.401 1.00 93.56 81 VAL A O 1
ATOM 623 N N . SER A 1 82 ? -9.597 -1.294 2.810 1.00 93.31 82 SER A N 1
ATOM 624 C CA . SER A 1 82 ? -8.346 -1.037 2.085 1.00 93.31 82 SER A CA 1
ATOM 625 C C . SER A 1 82 ? -7.510 -2.301 1.907 1.00 93.31 82 SER A C 1
ATOM 627 O O . SER A 1 82 ? -7.018 -2.561 0.817 1.00 93.31 82 SER A O 1
ATOM 629 N N . GLY A 1 83 ? -7.393 -3.126 2.952 1.00 92.25 83 GLY A N 1
ATOM 630 C CA . GLY A 1 83 ? -6.650 -4.382 2.896 1.00 92.25 83 GLY A CA 1
ATOM 631 C C . GLY A 1 83 ? -7.245 -5.387 1.908 1.00 92.25 83 GLY A C 1
ATOM 632 O O . GLY A 1 83 ? -6.509 -6.018 1.151 1.00 92.25 83 GLY A O 1
ATOM 633 N N . VAL A 1 84 ? -8.576 -5.496 1.854 1.00 94.44 84 VAL A N 1
ATOM 634 C CA . VAL A 1 84 ? -9.274 -6.346 0.872 1.00 94.44 84 VAL A CA 1
ATOM 635 C C . VAL A 1 84 ? -9.080 -5.818 -0.553 1.00 94.44 84 VAL A C 1
ATOM 637 O O . VAL A 1 84 ? -8.772 -6.599 -1.453 1.00 94.44 84 VAL A O 1
ATOM 640 N N . ILE A 1 85 ? -9.197 -4.502 -0.756 1.00 93.50 85 ILE A N 1
ATOM 641 C CA . ILE A 1 85 ? -8.936 -3.856 -2.052 1.00 93.50 85 ILE A CA 1
ATOM 642 C C . ILE A 1 85 ? -7.486 -4.097 -2.487 1.00 93.50 85 ILE A C 1
ATOM 644 O O . ILE A 1 85 ? -7.251 -4.491 -3.627 1.00 93.50 85 ILE A O 1
ATOM 648 N N . GLY A 1 86 ? -6.527 -3.923 -1.576 1.00 92.06 86 GLY A N 1
ATOM 649 C CA . GLY A 1 86 ? -5.105 -4.151 -1.821 1.00 92.06 86 GLY A CA 1
ATOM 650 C C . GLY A 1 86 ? -4.789 -5.602 -2.183 1.00 92.06 86 GLY A C 1
ATOM 651 O O . GLY A 1 86 ? -3.988 -5.836 -3.081 1.00 92.06 86 GLY A O 1
ATOM 652 N N . LEU A 1 87 ? -5.456 -6.586 -1.568 1.00 93.44 87 LEU A N 1
ATOM 653 C CA . LEU A 1 87 ? -5.334 -7.994 -1.973 1.00 93.44 87 LEU A CA 1
ATOM 654 C C . LEU A 1 87 ? -5.844 -8.224 -3.399 1.00 93.44 87 LEU A C 1
ATOM 656 O O . LEU A 1 87 ? -5.181 -8.896 -4.193 1.00 93.44 87 LEU A O 1
ATOM 660 N N . PHE A 1 88 ? -7.014 -7.678 -3.730 1.00 93.81 88 PHE A N 1
ATOM 661 C CA . PHE A 1 88 ? -7.632 -7.885 -5.038 1.00 93.81 88 PHE A CA 1
ATOM 662 C C . PHE A 1 88 ? -6.842 -7.187 -6.153 1.00 93.81 88 PHE A C 1
ATOM 664 O O . PHE A 1 88 ? -6.495 -7.808 -7.154 1.00 93.81 88 PHE A O 1
ATOM 671 N N . LEU A 1 89 ? -6.482 -5.917 -5.956 1.00 90.44 89 LEU A N 1
ATOM 672 C CA . LEU A 1 89 ? -5.668 -5.158 -6.907 1.00 90.44 89 LEU A CA 1
ATOM 673 C C . LEU A 1 89 ? -4.241 -5.696 -6.995 1.00 90.44 89 LEU A C 1
ATOM 675 O O . LEU A 1 89 ? -3.721 -5.835 -8.096 1.00 90.44 89 LEU A O 1
ATOM 679 N N . GLY A 1 90 ? -3.618 -6.029 -5.863 1.00 91.06 90 GLY A N 1
ATOM 680 C CA . GLY A 1 90 ? -2.266 -6.580 -5.823 1.00 91.06 90 GLY A CA 1
ATOM 681 C C . GLY A 1 90 ? -2.170 -7.906 -6.574 1.00 91.06 90 GLY A C 1
ATOM 682 O O . GLY A 1 90 ? -1.297 -8.062 -7.422 1.00 91.06 90 GLY A O 1
ATOM 683 N N . SER A 1 91 ? -3.101 -8.835 -6.332 1.00 91.00 91 SER A N 1
ATOM 684 C CA . SER A 1 91 ? -3.140 -10.112 -7.061 1.00 91.00 91 SER A CA 1
ATOM 685 C C . SER A 1 91 ? -3.405 -9.924 -8.557 1.00 91.00 91 SER A C 1
ATOM 687 O O . SER A 1 91 ? -2.700 -10.517 -9.373 1.00 91.00 91 SER A O 1
ATOM 689 N N . LEU A 1 92 ? -4.348 -9.054 -8.934 1.00 93.25 92 LEU A N 1
ATOM 690 C CA . LEU A 1 92 ? -4.630 -8.742 -10.337 1.00 93.25 92 LEU A CA 1
ATOM 691 C C . LEU A 1 92 ? -3.410 -8.131 -11.046 1.00 93.25 92 LEU A C 1
ATOM 693 O O . LEU A 1 92 ? -3.063 -8.550 -12.148 1.00 93.25 92 LEU A O 1
ATOM 697 N N . MET A 1 93 ? -2.734 -7.175 -10.407 1.00 89.94 93 MET A N 1
ATOM 698 C CA . MET A 1 93 ? -1.531 -6.533 -10.946 1.00 89.94 93 MET A CA 1
ATOM 699 C C . MET A 1 93 ? -0.384 -7.530 -11.112 1.00 89.94 93 MET A C 1
ATOM 701 O O . MET A 1 93 ? 0.281 -7.516 -12.145 1.00 89.94 93 MET A O 1
ATOM 705 N N . TRP A 1 94 ? -0.196 -8.441 -10.154 1.00 89.75 94 TRP A N 1
ATOM 706 C CA . TRP A 1 94 ? 0.793 -9.513 -10.264 1.00 89.75 94 TRP A CA 1
ATOM 707 C C . TRP A 1 94 ? 0.497 -10.472 -11.417 1.00 89.75 94 TRP A C 1
ATOM 709 O O . TRP A 1 94 ? 1.419 -10.837 -12.144 1.00 89.75 94 TRP A O 1
A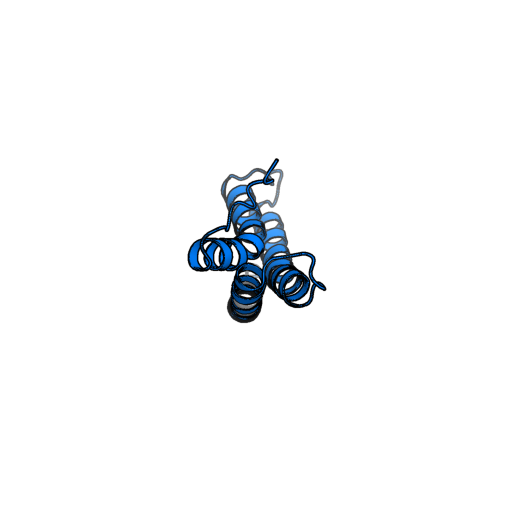TOM 719 N N . LEU A 1 95 ? -0.767 -10.850 -11.635 1.00 91.19 95 LEU A N 1
ATOM 720 C CA . LEU A 1 95 ? -1.149 -11.684 -12.781 1.00 91.19 95 LEU A CA 1
ATOM 721 C C . LEU A 1 95 ? -0.812 -10.998 -14.110 1.00 91.19 95 LEU A C 1
ATOM 723 O O . LEU A 1 95 ? -0.231 -11.625 -14.995 1.00 91.19 95 LEU A O 1
ATOM 727 N N . VAL A 1 96 ? -1.122 -9.704 -14.233 1.00 88.00 96 VAL A N 1
ATOM 728 C CA . VAL A 1 96 ? -0.784 -8.909 -15.424 1.00 88.00 96 VAL A CA 1
ATOM 729 C C . VAL A 1 96 ? 0.732 -8.818 -15.606 1.00 88.00 96 VAL A C 1
ATOM 731 O O . VAL A 1 96 ? 1.228 -9.035 -16.709 1.00 88.00 96 VAL A O 1
ATOM 734 N N . PHE A 1 97 ? 1.478 -8.553 -14.533 1.00 85.75 97 PHE A N 1
ATOM 735 C CA . PHE A 1 97 ? 2.935 -8.432 -14.574 1.00 85.75 97 PHE A CA 1
ATOM 736 C C . PHE A 1 97 ? 3.625 -9.743 -14.973 1.00 85.75 97 PHE A C 1
ATOM 738 O O . PHE A 1 97 ? 4.491 -9.743 -15.846 1.00 85.75 97 PHE A O 1
ATOM 745 N N . LEU A 1 98 ? 3.208 -10.876 -14.402 1.00 86.38 98 LEU A N 1
ATOM 746 C CA . LEU A 1 98 ? 3.738 -12.195 -14.762 1.00 86.38 98 LEU A CA 1
ATOM 747 C C . LEU A 1 98 ? 3.363 -12.586 -16.195 1.00 86.38 98 LEU A C 1
ATOM 749 O O . LEU A 1 98 ? 4.202 -13.118 -16.920 1.00 86.38 98 LEU A O 1
ATOM 753 N N . SER A 1 99 ? 2.135 -12.280 -16.630 1.00 86.25 99 SER A N 1
ATOM 754 C CA . SER A 1 99 ? 1.715 -12.480 -18.021 1.00 86.25 99 SER A CA 1
ATOM 755 C C . SER A 1 99 ? 2.583 -11.669 -18.982 1.00 86.25 99 SER A C 1
ATOM 757 O O . SER A 1 99 ? 3.003 -12.200 -20.013 1.00 86.25 99 SER A O 1
ATOM 759 N N . TRP A 1 100 ? 2.880 -10.414 -18.632 1.00 82.00 100 TRP A N 1
ATOM 760 C CA . TRP A 1 100 ? 3.739 -9.520 -19.406 1.00 82.00 100 TRP A CA 1
ATOM 761 C C . TRP A 1 100 ? 5.181 -10.036 -19.488 1.00 82.00 100 TRP A C 1
ATOM 763 O O . TRP A 1 100 ? 5.714 -10.135 -20.590 1.00 82.00 100 TRP A O 1
ATOM 773 N N . ILE A 1 101 ? 5.772 -10.478 -18.369 1.00 80.00 101 ILE A N 1
ATOM 774 C CA . ILE A 1 101 ? 7.095 -11.131 -18.369 1.00 80.00 101 ILE A CA 1
ATOM 775 C C . ILE A 1 101 ? 7.085 -12.387 -19.251 1.00 80.00 101 ILE A C 1
ATOM 777 O O . ILE A 1 101 ? 8.007 -12.583 -20.041 1.00 80.00 101 ILE A O 1
ATOM 781 N N . SER A 1 102 ? 6.047 -13.227 -19.150 1.00 77.06 102 SER A N 1
ATOM 782 C CA . SER A 1 102 ? 5.970 -14.480 -19.918 1.00 77.06 102 SER A CA 1
ATOM 783 C C . SER A 1 102 ? 5.759 -14.269 -21.422 1.00 77.06 102 SER A C 1
ATOM 785 O O . SER A 1 102 ? 6.165 -15.116 -22.212 1.00 77.06 102 SER A O 1
ATOM 787 N N . SER A 1 103 ? 5.155 -13.141 -21.821 1.00 76.44 103 SER A N 1
ATOM 788 C CA . SER A 1 103 ? 4.864 -12.811 -23.226 1.00 76.44 103 SER A CA 1
ATOM 789 C C . SER A 1 103 ? 6.035 -12.149 -23.965 1.00 76.44 103 SER A C 1
ATOM 791 O O . SER A 1 103 ? 5.939 -11.954 -25.174 1.00 76.44 103 SER A O 1
ATOM 793 N N . GLY A 1 104 ? 7.143 -11.851 -23.276 1.00 59.19 104 GLY A N 1
ATOM 794 C CA . GLY A 1 104 ? 8.434 -11.581 -23.908 1.00 59.19 104 GLY A CA 1
ATOM 795 C C . GLY A 1 104 ? 8.961 -10.146 -23.794 1.00 59.19 104 GLY A C 1
ATOM 796 O O . GLY A 1 104 ? 8.587 -9.266 -24.560 1.00 59.19 104 GLY A O 1
ATOM 797 N N . ILE A 1 105 ? 9.949 -9.978 -22.904 1.00 53.12 105 ILE A N 1
ATOM 798 C CA . ILE A 1 105 ? 11.225 -9.268 -23.175 1.00 53.12 105 ILE A CA 1
ATOM 799 C C . ILE A 1 105 ? 12.265 -10.266 -23.769 1.00 53.12 105 ILE A C 1
ATOM 801 O O . ILE A 1 105 ? 13.402 -9.922 -24.066 1.00 53.12 105 ILE A O 1
ATOM 805 N N . THR A 1 106 ? 11.873 -11.532 -23.952 1.00 50.56 106 THR A N 1
ATOM 806 C CA . THR A 1 106 ? 12.674 -12.660 -24.461 1.00 50.56 106 THR A CA 1
ATOM 807 C C . THR A 1 106 ? 12.491 -12.952 -25.960 1.00 50.56 106 THR A C 1
ATOM 809 O O . THR A 1 106 ? 12.811 -14.057 -26.394 1.00 50.56 106 THR A O 1
ATOM 812 N N . ASN A 1 107 ? 12.005 -11.992 -26.756 1.00 44.03 107 ASN A N 1
ATOM 813 C CA . ASN A 1 107 ? 12.039 -12.058 -28.224 1.00 44.03 107 ASN A CA 1
ATOM 814 C C . ASN A 1 107 ? 12.765 -10.835 -28.787 1.00 44.03 107 ASN A C 1
ATOM 816 O O . ASN A 1 107 ? 12.405 -9.718 -28.350 1.00 44.03 107 ASN A O 1
#

Radius of gyration: 17.72 Å; Cα contacts (8 Å, |Δi|>4): 118; chains: 1; bounding box: 38×36×60 Å